Protein AF-A0AAU0P661-F1 (afdb_monomer)

Foldseek 3Di:
DCVVLVADLCNLCVQLVHPDSVVVVCVVVVPPVDDDDPSSLVSSCVSSVHDSVVVVPDDD

Organism: NCBI:txid2933791

Sequence (60 aa):
MRKQKNISQLNLAHSIGHKTVSTIAKIEAGHENKHYNIEQLYKIANALQVDIRDFFILSK

Secondary structure (DSSP, 8-state):
-GGGGT--HHHHHHHTT-S-HHHHHHHHTTTT--PPPHHHHHHHHHHHTS-GGGGT----

Structure (mmCIF, N/CA/C/O backbone):
data_AF-A0AAU0P661-F1
#
_entry.id   AF-A0AAU0P661-F1
#
loop_
_atom_site.group_PDB
_atom_site.id
_atom_site.type_symbol
_atom_site.label_atom_id
_atom_site.label_alt_id
_atom_site.label_comp_id
_atom_site.label_asym_id
_atom_site.label_entity_id
_atom_site.label_seq_id
_atom_site.pdbx_PDB_ins_code
_atom_site.Cartn_x
_atom_site.Cartn_y
_atom_site.Cartn_z
_atom_site.occupancy
_atom_site.B_iso_or_equiv
_atom_site.auth_seq_id
_atom_site.auth_comp_id
_atom_site.auth_asym_id
_atom_site.auth_atom_id
_atom_site.pdbx_PDB_model_num
ATOM 1 N N . MET A 1 1 ? -10.055 5.586 -3.609 1.00 76.69 1 MET A N 1
ATOM 2 C CA . MET A 1 1 ? -9.880 4.461 -2.665 1.00 76.69 1 MET A CA 1
ATOM 3 C C . MET A 1 1 ? -9.260 4.879 -1.328 1.00 76.69 1 MET A C 1
ATOM 5 O O . MET A 1 1 ? -10.010 4.984 -0.370 1.00 76.69 1 MET A O 1
ATOM 9 N N . ARG A 1 2 ? -7.957 5.211 -1.215 1.00 86.06 2 ARG A N 1
ATOM 10 C CA . ARG A 1 2 ? -7.325 5.535 0.094 1.00 86.06 2 ARG A CA 1
ATOM 11 C C . ARG A 1 2 ? -8.049 6.634 0.888 1.00 86.06 2 ARG A C 1
ATOM 13 O O . ARG A 1 2 ? -8.336 6.451 2.067 1.00 86.06 2 ARG A O 1
ATOM 20 N N . LYS A 1 3 ? -8.382 7.756 0.234 1.00 82.50 3 LYS A N 1
ATOM 21 C CA . LYS A 1 3 ? -9.103 8.877 0.869 1.00 82.50 3 LYS A CA 1
ATOM 22 C C . LYS A 1 3 ? -10.469 8.464 1.442 1.00 82.50 3 LYS A C 1
ATOM 24 O O . LYS A 1 3 ? -10.838 8.954 2.495 1.00 82.50 3 LYS A O 1
ATOM 29 N N . GLN A 1 4 ? -11.176 7.525 0.803 1.00 83.75 4 GLN A N 1
ATOM 30 C CA . GLN A 1 4 ? -12.474 7.020 1.288 1.00 83.75 4 GLN A CA 1
ATOM 31 C C . GLN A 1 4 ? -12.334 6.184 2.568 1.00 83.75 4 GLN A C 1
ATOM 33 O O . GLN A 1 4 ? -13.276 6.091 3.344 1.00 83.75 4 GLN A O 1
ATOM 38 N N . LYS A 1 5 ? -11.157 5.594 2.802 1.00 84.06 5 LYS A N 1
ATOM 39 C CA . LYS A 1 5 ? -10.840 4.808 4.001 1.00 84.06 5 LYS A CA 1
ATOM 40 C C . LYS A 1 5 ? -10.203 5.651 5.118 1.00 84.06 5 LYS A C 1
ATOM 42 O O . LYS A 1 5 ? -9.819 5.093 6.134 1.00 84.06 5 LYS A O 1
ATOM 47 N N . ASN A 1 6 ? -10.056 6.972 4.939 1.00 86.44 6 ASN A N 1
ATOM 48 C CA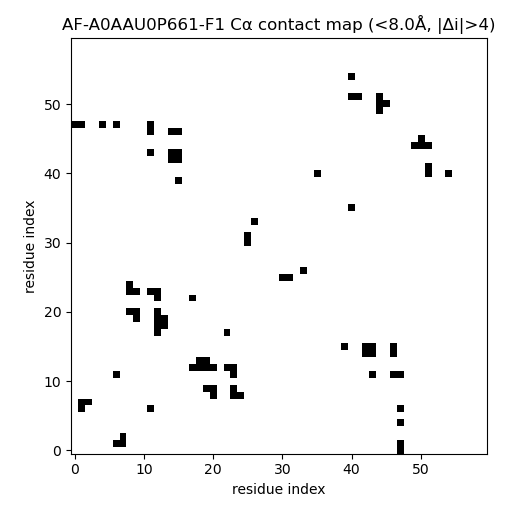 . ASN A 1 6 ? -9.380 7.878 5.885 1.00 86.44 6 ASN A CA 1
ATOM 49 C C . ASN A 1 6 ? -7.951 7.445 6.283 1.00 86.44 6 ASN A C 1
ATOM 51 O O . ASN A 1 6 ? -7.449 7.795 7.349 1.00 86.44 6 ASN A O 1
ATOM 55 N N . ILE A 1 7 ? -7.260 6.707 5.412 1.00 86.50 7 ILE A N 1
ATOM 56 C CA . ILE A 1 7 ? -5.881 6.261 5.646 1.00 86.50 7 ILE A CA 1
ATOM 57 C C . ILE A 1 7 ? -4.923 7.324 5.106 1.00 86.50 7 ILE A C 1
ATOM 59 O O . ILE A 1 7 ? -5.045 7.731 3.953 1.00 86.50 7 ILE A O 1
ATOM 63 N N . SER A 1 8 ? -3.955 7.791 5.898 1.00 88.19 8 SER A N 1
ATOM 64 C CA . SER A 1 8 ? -2.915 8.714 5.415 1.00 88.19 8 SER A CA 1
ATOM 65 C C . SER A 1 8 ? -1.911 7.994 4.501 1.00 88.19 8 SER A C 1
ATOM 67 O O . SER A 1 8 ? -1.755 6.776 4.570 1.00 88.19 8 SER A O 1
ATOM 69 N N . GLN A 1 9 ? -1.200 8.729 3.638 1.00 85.12 9 GLN A N 1
ATOM 70 C CA . GLN A 1 9 ? -0.155 8.126 2.794 1.00 85.12 9 GLN A CA 1
ATOM 71 C C . GLN A 1 9 ? 0.964 7.490 3.639 1.00 85.12 9 GLN A C 1
ATOM 73 O O . GLN A 1 9 ? 1.507 6.456 3.262 1.00 85.12 9 GLN A O 1
ATOM 78 N N . LEU A 1 10 ? 1.280 8.092 4.792 1.00 87.06 10 LEU A N 1
ATOM 79 C CA . LEU A 1 10 ? 2.278 7.591 5.736 1.00 87.06 10 LEU A CA 1
ATOM 80 C C . LEU A 1 10 ? 1.827 6.284 6.397 1.00 87.06 10 LEU A C 1
ATOM 82 O O . LEU A 1 10 ? 2.598 5.330 6.436 1.00 87.06 10 LEU A O 1
ATOM 86 N N . ASN A 1 11 ? 0.566 6.207 6.830 1.00 84.94 11 ASN A N 1
ATOM 87 C CA . ASN A 1 11 ? 0.009 4.974 7.385 1.00 84.94 11 ASN A CA 1
ATOM 88 C C . ASN A 1 11 ? 0.019 3.857 6.344 1.00 84.94 11 ASN A C 1
ATOM 90 O O . ASN A 1 11 ? 0.449 2.752 6.653 1.00 84.94 11 ASN A O 1
ATOM 94 N N . LEU A 1 12 ? -0.372 4.157 5.099 1.00 86.12 12 LEU A N 1
ATOM 95 C CA . LEU A 1 12 ? -0.326 3.168 4.027 1.00 86.12 12 LEU A CA 1
ATOM 96 C C . LEU A 1 12 ? 1.105 2.671 3.791 1.00 86.12 12 LEU A C 1
ATOM 98 O O . LEU A 1 12 ? 1.306 1.463 3.751 1.00 86.12 12 LEU A O 1
ATOM 102 N N . ALA A 1 13 ? 2.089 3.576 3.699 1.00 86.25 13 ALA A N 1
ATOM 103 C CA . ALA A 1 13 ? 3.500 3.222 3.524 1.00 86.25 13 ALA A CA 1
ATOM 104 C C . ALA A 1 13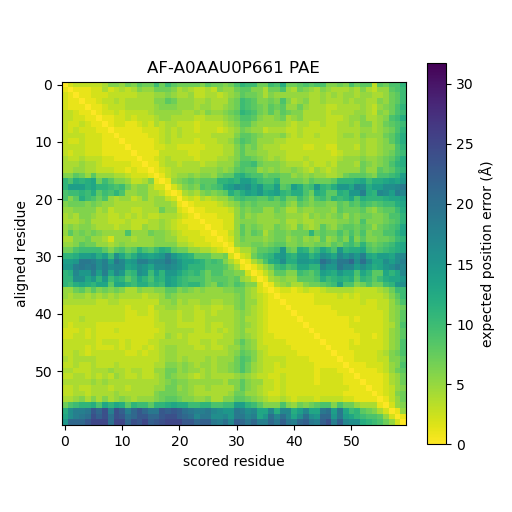 ? 4.004 2.292 4.641 1.00 86.25 13 ALA A C 1
ATOM 106 O O . ALA A 1 13 ? 4.587 1.248 4.347 1.00 86.25 13 ALA A O 1
ATOM 107 N N . HIS A 1 14 ? 3.711 2.623 5.902 1.00 84.38 14 HIS A N 1
ATOM 108 C CA . HIS A 1 14 ? 4.073 1.787 7.046 1.00 84.38 14 HIS A CA 1
ATOM 109 C C . HIS A 1 14 ? 3.407 0.406 6.991 1.00 84.38 14 HIS A C 1
ATOM 111 O O . HIS A 1 14 ? 4.085 -0.599 7.197 1.00 84.38 14 HIS A O 1
ATOM 117 N N . SER A 1 15 ? 2.116 0.332 6.651 1.00 83.12 15 SER A N 1
ATOM 118 C CA . SER A 1 15 ? 1.380 -0.937 6.553 1.00 83.12 15 SER A CA 1
ATOM 119 C C . SER A 1 15 ? 1.926 -1.880 5.479 1.00 83.12 15 SER A C 1
ATOM 121 O O . SER A 1 15 ? 1.818 -3.093 5.627 1.00 83.12 15 SER 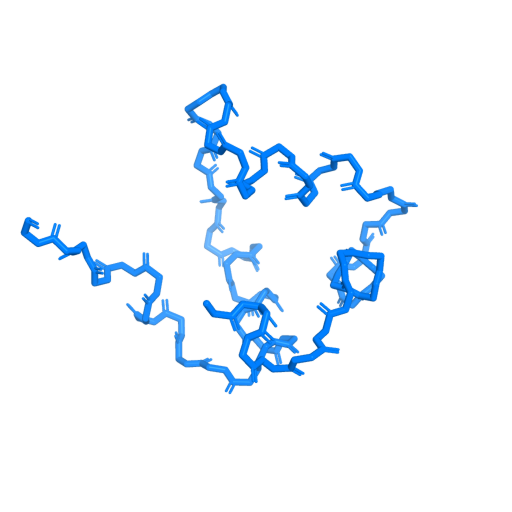A O 1
ATOM 123 N N . ILE A 1 16 ? 2.532 -1.348 4.414 1.00 83.19 16 ILE A N 1
ATOM 124 C CA . ILE A 1 16 ? 3.130 -2.157 3.342 1.00 83.19 16 ILE A CA 1
ATOM 125 C C . ILE A 1 16 ? 4.638 -2.405 3.531 1.00 83.19 16 ILE A C 1
ATOM 127 O O . ILE A 1 16 ? 5.283 -2.966 2.646 1.00 83.19 16 ILE A O 1
ATOM 131 N N . GLY A 1 17 ? 5.205 -2.012 4.679 1.00 75.81 17 GLY A N 1
ATOM 132 C CA . GLY A 1 17 ? 6.617 -2.221 5.020 1.00 75.81 17 GLY A CA 1
ATOM 133 C C . GLY A 1 17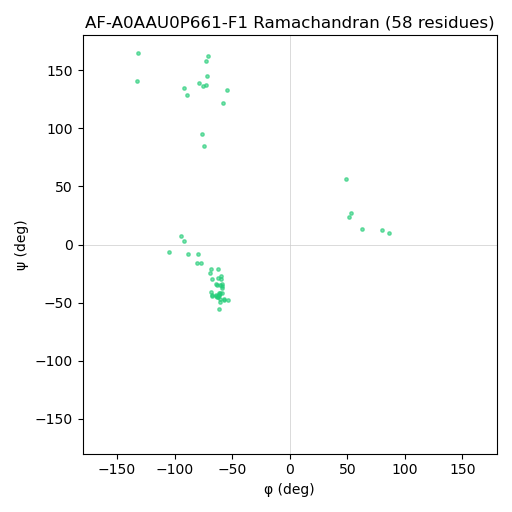 ? 7.584 -1.215 4.386 1.00 75.81 17 GLY A C 1
ATOM 134 O O . GLY A 1 17 ? 8.797 -1.417 4.417 1.00 75.81 17 GLY A O 1
ATOM 135 N N . HIS A 1 18 ? 7.072 -0.125 3.814 1.00 75.38 18 HIS A N 1
ATOM 136 C CA . HIS A 1 18 ? 7.883 0.939 3.236 1.00 75.38 18 HIS A CA 1
ATOM 137 C C . HIS A 1 18 ? 8.173 2.033 4.276 1.00 75.38 18 HIS A C 1
ATOM 139 O O . HIS A 1 18 ? 7.285 2.508 4.979 1.00 75.38 18 HIS A O 1
ATOM 145 N N . LYS A 1 19 ? 9.436 2.477 4.348 1.00 62.66 19 LYS A N 1
ATOM 146 C CA . LYS A 1 19 ? 9.879 3.528 5.286 1.00 62.66 19 LYS A CA 1
ATOM 147 C C . LYS A 1 19 ? 9.492 4.948 4.863 1.00 62.66 19 LYS A C 1
ATOM 149 O O . LYS A 1 19 ? 9.597 5.862 5.673 1.00 62.66 19 LYS A O 1
ATOM 154 N N . THR A 1 20 ? 9.102 5.169 3.606 1.00 69.69 20 THR A N 1
ATOM 155 C CA . THR A 1 20 ? 8.894 6.523 3.076 1.00 69.69 20 THR A CA 1
ATOM 156 C C . THR A 1 20 ? 7.580 6.676 2.321 1.00 69.69 20 THR A C 1
ATOM 158 O O . THR A 1 20 ? 7.157 5.830 1.536 1.00 69.69 20 THR A O 1
ATOM 161 N N . VAL A 1 21 ? 6.962 7.840 2.527 1.00 79.75 21 VAL A N 1
ATOM 162 C CA . VAL A 1 21 ? 5.708 8.266 1.887 1.00 79.75 21 VAL A CA 1
ATOM 163 C C . VAL A 1 21 ? 5.889 8.529 0.387 1.00 79.75 21 VAL A C 1
ATOM 165 O O . VAL A 1 21 ? 4.930 8.483 -0.377 1.00 79.75 21 VAL A O 1
ATOM 168 N N . SER A 1 22 ? 7.131 8.775 -0.050 1.00 75.94 22 SER A N 1
ATOM 169 C CA . SER A 1 22 ? 7.471 9.120 -1.436 1.00 75.94 22 SER A CA 1
ATOM 170 C C . SER A 1 22 ? 7.050 8.033 -2.427 1.00 75.94 22 SER A C 1
ATOM 172 O O . SER A 1 22 ? 6.538 8.356 -3.495 1.00 75.94 22 SER A O 1
ATOM 174 N N . THR A 1 23 ? 7.175 6.751 -2.054 1.00 73.38 23 THR A N 1
ATOM 175 C CA . THR A 1 23 ? 6.689 5.643 -2.886 1.00 73.38 23 THR A CA 1
ATOM 176 C C . THR A 1 23 ? 5.188 5.763 -3.108 1.00 73.38 23 THR A C 1
ATOM 178 O O . THR A 1 23 ? 4.787 5.756 -4.262 1.00 73.38 23 THR A O 1
ATOM 181 N N . ILE A 1 24 ? 4.396 5.969 -2.042 1.00 79.31 24 ILE A N 1
ATOM 182 C CA . ILE A 1 24 ? 2.928 6.117 -2.087 1.00 79.31 24 ILE A CA 1
ATOM 183 C C . ILE A 1 24 ? 2.497 7.360 -2.877 1.00 79.31 24 ILE A C 1
ATOM 185 O O . ILE A 1 24 ? 1.581 7.287 -3.693 1.00 79.31 24 ILE A O 1
ATOM 189 N N . ALA A 1 25 ? 3.171 8.493 -2.674 1.00 80.38 25 ALA A N 1
ATOM 190 C CA . ALA A 1 25 ? 2.876 9.732 -3.389 1.00 80.38 25 ALA A CA 1
ATOM 191 C C . ALA A 1 25 ? 3.076 9.583 -4.906 1.00 80.38 25 ALA A C 1
ATOM 193 O O . ALA A 1 25 ? 2.232 10.033 -5.676 1.00 80.38 25 ALA A O 1
ATOM 194 N N . LYS A 1 26 ? 4.143 8.895 -5.338 1.00 76.06 26 LYS A N 1
ATOM 195 C CA . LYS A 1 26 ? 4.386 8.604 -6.760 1.00 76.06 26 LYS A CA 1
ATOM 196 C C . LYS A 1 26 ? 3.293 7.721 -7.376 1.00 76.06 26 LYS A C 1
ATOM 198 O O . LYS A 1 26 ? 2.929 7.953 -8.523 1.00 76.06 26 LYS A O 1
ATOM 203 N N . ILE A 1 27 ? 2.730 6.776 -6.608 1.00 74.12 27 ILE A N 1
ATOM 204 C CA . ILE A 1 27 ? 1.592 5.922 -7.031 1.00 74.12 27 ILE A CA 1
ATOM 205 C C . ILE A 1 27 ? 0.378 6.764 -7.332 1.00 74.12 27 ILE A C 1
ATOM 207 O O . ILE A 1 27 ? -0.208 6.661 -8.402 1.00 74.12 27 ILE A O 1
ATOM 211 N N . GLU A 1 28 ? -0.016 7.572 -6.348 1.00 74.88 28 GLU A N 1
ATOM 212 C CA . GLU A 1 28 ? -1.250 8.339 -6.432 1.00 74.88 28 GLU A CA 1
ATOM 213 C C . GLU A 1 28 ? -1.153 9.408 -7.511 1.00 74.88 28 GLU A C 1
ATOM 215 O O . GLU A 1 28 ? -2.160 9.750 -8.121 1.00 74.88 28 GLU A O 1
ATOM 220 N N . ALA A 1 29 ? 0.056 9.913 -7.756 1.00 76.50 29 ALA A N 1
ATOM 221 C CA . ALA A 1 29 ? 0.314 10.878 -8.805 1.00 76.50 29 ALA A CA 1
ATOM 222 C C . ALA A 1 29 ? 0.433 10.234 -10.203 1.00 76.50 29 ALA A C 1
ATOM 224 O O . ALA A 1 29 ? 0.513 10.962 -11.186 1.00 76.50 29 ALA A O 1
ATOM 225 N N . GLY A 1 30 ? 0.465 8.897 -10.320 1.00 65.88 30 GLY A N 1
ATOM 226 C CA . GLY A 1 30 ? 0.606 8.195 -11.604 1.00 65.88 30 GLY A CA 1
ATOM 227 C C . GLY A 1 30 ? 1.925 8.477 -12.335 1.00 65.88 30 GLY A C 1
ATOM 228 O O . GLY A 1 30 ? 2.060 8.175 -13.519 1.00 65.88 30 GLY A O 1
ATOM 229 N N . HIS A 1 31 ? 2.907 9.072 -11.653 1.00 51.69 31 HIS A N 1
ATOM 230 C CA . HIS A 1 31 ? 4.177 9.446 -12.263 1.00 51.69 31 HIS A CA 1
ATOM 231 C C . HIS A 1 31 ? 5.099 8.220 -12.390 1.00 51.69 31 HIS A C 1
ATOM 233 O O . HIS A 1 31 ? 5.231 7.428 -11.460 1.00 51.69 31 HIS A O 1
ATOM 239 N N . GLU A 1 32 ? 5.785 8.124 -13.535 1.00 51.03 32 GLU A N 1
ATOM 240 C CA . GLU A 1 32 ? 6.809 7.123 -13.910 1.00 51.03 32 GLU A CA 1
ATOM 241 C C . GLU A 1 32 ? 6.330 5.789 -14.534 1.00 51.03 32 GLU A C 1
ATOM 243 O O . GLU A 1 32 ? 7.171 4.910 -14.696 1.00 51.03 32 GLU A O 1
ATOM 248 N N . ASN A 1 33 ? 5.054 5.585 -14.919 1.00 53.69 33 ASN A N 1
ATOM 249 C CA . ASN A 1 33 ? 4.588 4.276 -15.454 1.00 53.69 33 ASN A CA 1
ATOM 250 C C . ASN A 1 33 ? 4.967 3.086 -14.540 1.00 53.69 33 ASN A C 1
ATOM 252 O O . ASN A 1 33 ? 5.103 1.939 -14.971 1.00 53.69 33 ASN A O 1
ATOM 256 N N . LYS A 1 34 ? 5.183 3.361 -13.248 1.00 57.97 34 LYS A N 1
ATOM 257 C CA . LYS A 1 34 ? 5.567 2.348 -12.275 1.00 57.97 34 LYS A CA 1
ATOM 258 C C . LYS A 1 34 ? 4.342 1.530 -11.920 1.00 57.97 34 LYS A C 1
ATOM 260 O O . LYS A 1 34 ? 3.559 1.893 -11.046 1.00 57.97 34 LYS A O 1
ATOM 265 N N . HIS A 1 35 ? 4.200 0.413 -12.617 1.00 64.62 35 HIS A N 1
ATOM 266 C CA . HIS A 1 35 ? 3.264 -0.629 -12.252 1.00 64.62 35 HIS A CA 1
ATOM 267 C C . HIS A 1 35 ? 3.776 -1.369 -11.019 1.00 64.62 35 HIS A C 1
ATOM 269 O O . HIS A 1 35 ? 4.961 -1.683 -10.893 1.00 64.62 35 HIS A O 1
ATOM 275 N N . TYR A 1 36 ? 2.861 -1.633 -10.098 1.00 67.75 36 TYR A N 1
ATOM 276 C CA . TYR A 1 36 ? 3.126 -2.469 -8.943 1.00 67.75 36 TYR A CA 1
ATOM 277 C C . TYR A 1 36 ? 3.240 -3.929 -9.361 1.00 67.75 36 TYR A C 1
ATOM 279 O O . TYR A 1 36 ? 2.505 -4.390 -10.236 1.00 67.75 36 TYR A O 1
ATOM 287 N N . ASN A 1 37 ? 4.121 -4.672 -8.691 1.00 82.56 37 ASN A N 1
ATOM 288 C CA . ASN A 1 37 ? 4.029 -6.124 -8.740 1.00 82.56 37 ASN A CA 1
ATOM 289 C C . ASN A 1 37 ? 2.799 -6.597 -7.934 1.00 82.56 37 ASN A C 1
ATOM 291 O O . ASN A 1 37 ? 2.242 -5.866 -7.108 1.00 82.56 37 ASN A O 1
ATOM 295 N N . ILE A 1 38 ? 2.367 -7.835 -8.172 1.00 86.38 38 ILE A N 1
ATOM 296 C CA . ILE A 1 38 ? 1.174 -8.405 -7.526 1.00 86.38 38 ILE A CA 1
ATOM 297 C C . ILE A 1 38 ? 1.302 -8.418 -5.996 1.00 86.38 38 ILE A C 1
ATOM 299 O O . ILE A 1 38 ? 0.321 -8.170 -5.301 1.00 86.38 38 ILE A O 1
ATOM 303 N N . GLU A 1 39 ? 2.500 -8.650 -5.457 1.00 87.75 39 GLU A N 1
ATOM 304 C CA . GLU A 1 39 ? 2.735 -8.678 -4.009 1.00 87.75 39 GLU A CA 1
ATOM 305 C C . GLU A 1 39 ? 2.428 -7.326 -3.353 1.00 87.75 39 GLU A C 1
ATOM 307 O O . GLU A 1 39 ? 1.766 -7.253 -2.318 1.00 87.75 39 GLU A O 1
ATOM 312 N N . GLN A 1 40 ? 2.886 -6.235 -3.958 1.00 84.25 40 GLN A N 1
ATOM 313 C CA . GLN A 1 40 ? 2.627 -4.899 -3.447 1.00 84.25 40 GLN A CA 1
ATOM 314 C C . GLN A 1 40 ? 1.148 -4.528 -3.584 1.00 84.25 40 GLN A C 1
ATOM 316 O O . GLN A 1 40 ? 0.582 -3.979 -2.641 1.00 84.25 40 GLN A O 1
ATOM 321 N N . LEU A 1 41 ? 0.502 -4.875 -4.705 1.00 86.12 41 LEU A N 1
ATOM 322 C CA . LEU A 1 41 ? -0.947 -4.701 -4.859 1.00 86.12 41 LEU A CA 1
ATOM 323 C C . LEU A 1 41 ? -1.712 -5.471 -3.782 1.00 86.12 41 LEU A C 1
ATOM 325 O O . LEU A 1 41 ? -2.630 -4.926 -3.182 1.00 86.12 41 LEU A O 1
ATOM 329 N N . TYR A 1 42 ? -1.291 -6.694 -3.467 1.00 89.25 42 TYR A N 1
ATOM 330 C CA . TYR A 1 42 ? -1.883 -7.495 -2.402 1.00 89.25 42 TYR A CA 1
ATOM 331 C C . TYR A 1 42 ? -1.712 -6.847 -1.020 1.00 89.25 42 TYR A C 1
ATOM 333 O O . TYR A 1 42 ? -2.679 -6.726 -0.267 1.00 89.25 42 TYR A O 1
ATOM 341 N N . LYS A 1 43 ? -0.513 -6.347 -0.695 1.00 88.38 43 LYS A N 1
ATOM 342 C CA . LYS A 1 43 ? -0.266 -5.622 0.565 1.00 88.38 43 LYS A CA 1
ATOM 343 C C . LYS A 1 43 ? -1.124 -4.360 0.673 1.00 88.38 43 LYS A C 1
ATOM 345 O O . LYS A 1 43 ? -1.679 -4.093 1.737 1.00 88.38 43 LYS A O 1
ATOM 350 N N . ILE A 1 44 ? -1.264 -3.605 -0.419 1.00 86.44 44 ILE A N 1
ATOM 351 C CA . ILE A 1 44 ? -2.109 -2.405 -0.474 1.00 86.44 44 ILE A CA 1
ATOM 352 C C . ILE A 1 44 ? -3.593 -2.783 -0.340 1.00 86.44 44 ILE A C 1
ATOM 354 O O . ILE A 1 44 ? -4.301 -2.135 0.426 1.00 86.44 44 ILE A O 1
ATOM 358 N N . ALA A 1 45 ? -4.059 -3.838 -1.018 1.00 89.50 45 ALA A N 1
ATOM 359 C CA . ALA A 1 45 ? -5.434 -4.338 -0.912 1.00 89.50 45 ALA A CA 1
ATOM 360 C C . ALA A 1 45 ? -5.774 -4.694 0.538 1.00 89.50 45 ALA A C 1
ATOM 362 O O . ALA A 1 45 ? -6.778 -4.232 1.078 1.00 89.50 45 ALA A O 1
ATOM 363 N N . ASN A 1 46 ? -4.878 -5.436 1.194 1.00 90.56 46 ASN A N 1
ATOM 364 C CA . ASN A 1 46 ? -5.036 -5.827 2.587 1.00 90.56 46 ASN A CA 1
ATOM 365 C C . ASN A 1 46 ? -5.029 -4.611 3.532 1.00 90.56 46 ASN A C 1
ATOM 367 O O . ASN A 1 46 ? -5.894 -4.493 4.396 1.00 90.56 46 ASN A O 1
ATOM 371 N N . ALA A 1 47 ? -4.108 -3.661 3.331 1.00 88.75 47 ALA A N 1
ATOM 372 C CA . ALA A 1 47 ? -4.036 -2.436 4.132 1.00 88.75 47 ALA A CA 1
ATOM 373 C C . ALA A 1 47 ? -5.276 -1.539 3.970 1.00 88.75 47 ALA A C 1
ATOM 375 O O . ALA A 1 47 ? -5.696 -0.878 4.918 1.00 88.75 47 ALA A O 1
ATOM 376 N N . LEU A 1 48 ? -5.872 -1.513 2.776 1.00 87.06 48 LEU A N 1
ATOM 377 C CA . LEU A 1 48 ? -7.086 -0.750 2.483 1.00 87.06 48 LEU A CA 1
ATOM 378 C C . LEU A 1 48 ? -8.379 -1.531 2.778 1.00 87.06 48 LEU A C 1
ATOM 380 O O . LEU A 1 48 ? -9.463 -0.937 2.728 1.00 87.06 48 LEU A O 1
ATOM 384 N N . GLN A 1 49 ? -8.278 -2.825 3.100 1.00 89.50 49 GLN A N 1
ATOM 385 C CA . GLN A 1 49 ? -9.404 -3.752 3.246 1.00 89.50 49 GLN A CA 1
ATOM 38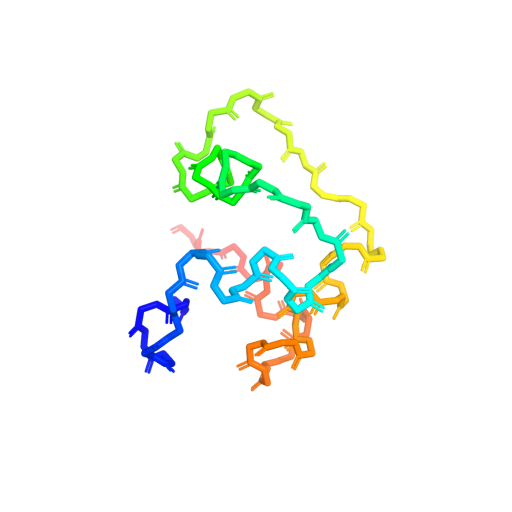6 C C . GLN A 1 49 ? -10.359 -3.663 2.046 1.00 89.50 49 GLN A C 1
ATOM 388 O O . GLN A 1 49 ? -11.537 -3.311 2.184 1.00 89.50 49 GLN A O 1
ATOM 393 N N . VAL A 1 50 ? -9.805 -3.880 0.856 1.00 89.56 50 VAL A N 1
ATOM 394 C CA . VAL A 1 50 ? -10.517 -3.919 -0.430 1.00 89.56 50 VAL A CA 1
ATOM 395 C C . VAL A 1 50 ? -10.102 -5.163 -1.202 1.00 89.56 50 VAL A C 1
ATOM 397 O O . VAL A 1 50 ? -9.092 -5.790 -0.874 1.00 89.56 50 VAL A O 1
ATOM 400 N N . ASP A 1 51 ? -10.868 -5.523 -2.226 1.00 90.75 51 ASP A N 1
ATOM 401 C CA . ASP A 1 51 ? -10.483 -6.630 -3.086 1.00 90.75 51 ASP A CA 1
ATOM 402 C C . ASP A 1 51 ? -9.349 -6.181 -4.013 1.00 90.75 51 ASP A C 1
ATOM 404 O O . ASP A 1 51 ? -9.386 -5.090 -4.580 1.00 90.75 51 ASP A O 1
ATOM 408 N N . ILE A 1 52 ? -8.325 -7.016 -4.195 1.00 88.06 52 ILE A N 1
ATOM 409 C CA . ILE A 1 52 ? -7.215 -6.692 -5.101 1.00 88.06 52 ILE A CA 1
ATOM 410 C C . ILE A 1 52 ? -7.705 -6.473 -6.544 1.00 88.06 52 ILE A C 1
ATOM 412 O O . ILE A 1 52 ? -7.101 -5.698 -7.284 1.00 88.06 52 ILE A O 1
ATOM 416 N N . ARG A 1 53 ? -8.825 -7.104 -6.931 1.00 89.62 53 ARG A N 1
ATOM 417 C CA . ARG A 1 53 ? -9.495 -6.911 -8.225 1.00 89.62 53 ARG A CA 1
ATOM 418 C C . ARG A 1 53 ? -9.923 -5.465 -8.436 1.00 89.62 53 ARG A C 1
ATOM 420 O O . ARG A 1 53 ? -9.883 -5.008 -9.574 1.00 89.62 53 ARG A O 1
ATOM 427 N N . ASP A 1 54 ? -10.231 -4.729 -7.368 1.00 86.50 54 ASP A N 1
ATOM 428 C CA . ASP A 1 54 ? -10.662 -3.332 -7.448 1.00 86.50 54 ASP A CA 1
ATOM 429 C C . ASP A 1 54 ? -9.582 -2.414 -8.048 1.00 86.50 54 ASP A C 1
ATOM 431 O O . ASP A 1 54 ? -9.903 -1.356 -8.585 1.00 86.50 54 ASP A O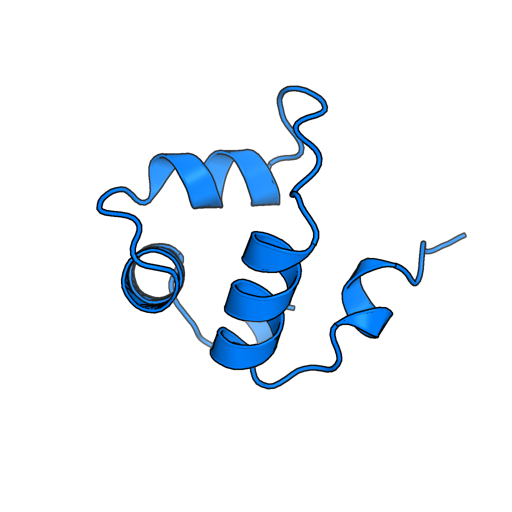 1
ATOM 435 N N . PHE A 1 55 ? -8.305 -2.818 -8.018 1.00 82.50 55 PHE A N 1
ATOM 436 C CA . PHE A 1 55 ? -7.212 -2.083 -8.666 1.00 82.50 55 PHE A CA 1
ATOM 437 C C . PHE A 1 55 ? -7.100 -2.327 -10.175 1.00 82.50 55 PHE A C 1
ATOM 439 O O . PHE A 1 55 ? -6.425 -1.564 -10.863 1.00 82.50 55 PHE A O 1
ATOM 446 N N . PHE A 1 56 ? -7.735 -3.380 -10.690 1.00 82.12 56 PHE A N 1
ATOM 447 C CA . PHE A 1 56 ? -7.685 -3.771 -12.103 1.00 82.12 56 PHE A CA 1
ATOM 448 C C . PHE A 1 56 ? -8.964 -3.432 -12.863 1.00 82.12 56 PHE A C 1
ATOM 450 O O . PHE A 1 56 ? -9.014 -3.587 -14.084 1.00 82.12 56 PHE A O 1
ATOM 457 N N . ILE A 1 57 ? -9.995 -2.959 -12.163 1.00 75.38 57 ILE A N 1
ATOM 458 C CA . ILE A 1 57 ? -11.190 -2.413 -12.793 1.00 75.38 57 ILE A CA 1
ATOM 459 C C . ILE A 1 57 ? -10.800 -1.040 -13.343 1.00 75.38 57 ILE A C 1
ATOM 461 O O . ILE A 1 57 ? -10.936 -0.010 -12.685 1.00 75.38 57 ILE A O 1
ATOM 465 N N . LEU A 1 58 ? -10.238 -1.044 -14.554 1.00 58.00 58 LEU A N 1
ATOM 466 C CA . LEU A 1 58 ? -10.066 0.163 -15.345 1.00 58.00 58 LEU A CA 1
ATOM 467 C C . LEU A 1 58 ? -11.450 0.790 -15.548 1.00 58.00 58 LEU A C 1
ATOM 469 O O . LEU A 1 58 ? -12.350 0.164 -16.114 1.00 58.00 58 LEU A O 1
ATOM 473 N N . SER A 1 59 ? -11.604 2.038 -15.114 1.00 50.41 59 SER A N 1
ATOM 474 C CA . SER A 1 59 ? -12.626 2.911 -15.678 1.00 50.41 59 SER A CA 1
ATOM 475 C C . SER A 1 59 ? -12.439 2.970 -17.197 1.00 50.41 59 SER A C 1
ATOM 477 O O . SER A 1 59 ? -11.314 3.130 -17.675 1.00 50.41 59 SER A O 1
ATOM 479 N N . LYS A 1 60 ? -13.552 2.814 -17.922 1.00 35.41 60 LYS A N 1
ATOM 480 C CA . LYS A 1 60 ? -13.714 3.301 -19.298 1.00 35.41 60 LYS A CA 1
ATOM 481 C C . LYS A 1 60 ? -13.260 4.752 -19.434 1.00 35.41 60 LYS A C 1
ATOM 483 O O . LYS A 1 60 ? -13.447 5.508 -18.453 1.00 35.41 60 LYS A O 1
#

Nearest PDB structures (foldseek):
  3u3w-assembly1_B  TM=8.065E-01  e=6.466E-02  Bacillus thuringiensis Bt407
  2awi-assembly1_F  TM=8.511E-01  e=1.363E-01  Enterococcus faecalis
  3qwg-assembly1_A  TM=8.182E-01  e=2.532E+00  Mycobacterium tuberculosis
  8jfr-assembly2_C  TM=5.807E-01  e=1.201E+00  Staphylococcus delphini
  6vw7-assembly1_A  TM=4.522E-01  e=8.781E+00  Cupriavidus necator

Solvent-accessible surface area (backbone atoms only — not comparable to full-atom values): 3775 Å² total; per-residue (Å²): 112,59,75,82,68,74,52,51,58,56,57,51,20,52,70,60,74,40,95,49,42,64,65,47,53,37,57,78,67,62,56,81,83,72,74,73,54,70,68,57,46,46,39,49,17,62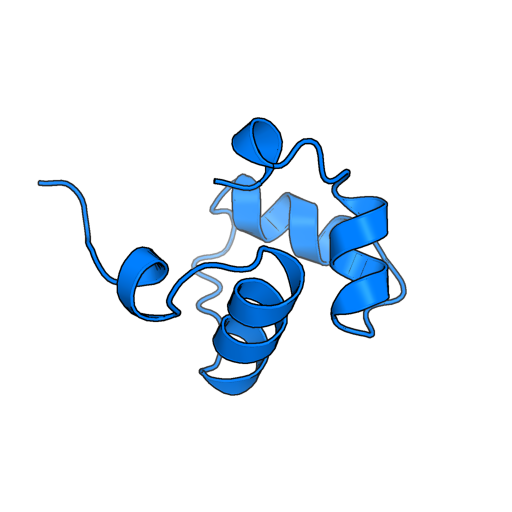,71,66,72,50,63,59,64,66,79,68,63,71,80,130

pLDDT: mean 78.43, std 12.16, range [35.41, 90.75]

Radius of gyration: 11.06 Å; Cα contacts (8 Å, |Δi|>4): 45; chains: 1; bounding box: 24×20×27 Å

Mean predicted aligned error: 5.99 Å

InterPro domains:
  IPR001387 Cro/C1-type, helix-turn-helix domain [PF01381] (1-55)
  IPR001387 Cro/C1-type, helix-turn-helix domain [PS50943] (1-55)
  IPR001387 Cro/C1-type, helix-turn-helix domain [SM00530] (1-55)
  IPR001387 Cro/C1-type, helix-turn-helix domain [cd00093] (1-55)
  IPR010982 Lambda repressor-like, DNA-binding domain superfamily [G3DSA:1.10.260.40] (1-58)
  IPR010982 Lambda repressor-like, DNA-binding domain superfamily [SSF47413] (1-57)

=== Feature glossary ===
Each block in this record encodes a different view of the same protein. In brief:

Predicted aligned error. PAE(i, j) answers: if I align the predicted and true structures on residue i, how far off (in Å) do I expect residue j to be? A block-diagonal PAE matrix with low values on the blocks and high values off-diagonal is the signature of a multi-domain protein with confidently predicted domains but uncertain inter-domain orientation.

Contact-map, Ramachandran, and PAE plots. Plot images: a contact map (which residues are close in 3D, as an N×N binary image), a Ramachandran scatter 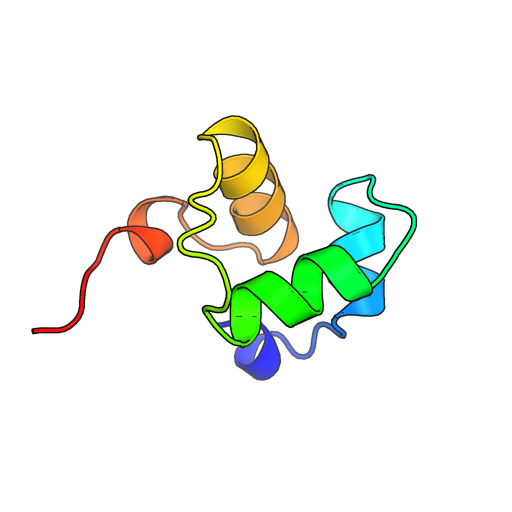(backbone torsion angles, revealing secondary-structure composition at a glance), and — for AlphaFold structures — a PAE heatmap (pairwise prediction confidence).

Backbone torsions (φ/ψ). φ (phi) and ψ (psi) are the two rotatable backbone dihedrals per residue: φ is the C(i-1)–N–Cα–C torsion, ψ is the N–Cα–C–N(i+1) torsion, both in degrees on (−180°, 180°]. α-helical residues cluster near (−60°, −45°); β-strand residues near (−120°, +130°). A Ramachandran plot is simply a scatter of (φ, ψ) for every residue.

Foldseek 3Di. A 3Di character summarizes, for each residue, the relative orientati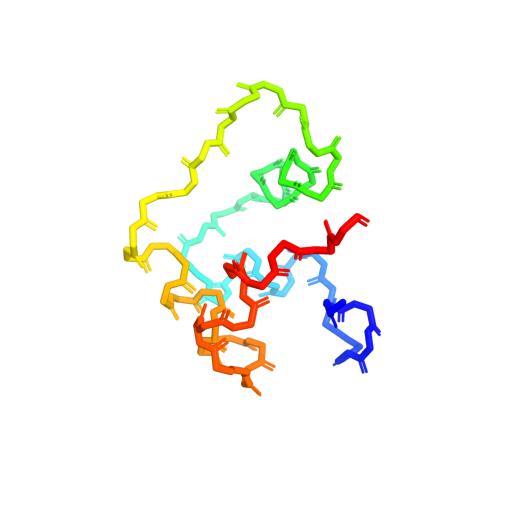on of the Cα frame of its nearest spatial neighbor. Because it encodes fold topology rather than chemistry, 3Di alignments detect remote structural similarity that sequence alignment misses.

Radius of gyration, Cα contacts, bounding box. Three whole-structure scalars: the radius of gyration (RMS distance of Cα from centroid, in Å), the count of Cα–Cα contacts (pairs closer than 8 Å and separated by more than four residues in sequence — i.e. tertiary, not local, contacts), and the bounding-box dimensions. Together they distinguish compact globular folds from extended fibres or disordered chains.

Sequence. Sequence gives the chain of amino acids in standard one-letter code (A=alanine, C=cysteine, …, Y=tyrosine), read N→C. It is the only feature that is directly encoded by the gene; all structural features are derived from the folded form of this sequence.

mmCIF coordinates. Atomic coordinates in PDBx/mmCIF format — the same representation the Protein Data Bank distributes. Each line of the _atom_site loop places one backbone atom in Cartesian space (units: ångströms, origin: arbitrary).

Secondary structure (3-state, P-SEA). Three-state secondary structure (P-SEA) collapses the eight DSSP classes into helix (a), strand (b), and coil (c). P-SEA assigns these from Cα geometry alone — distances and angles — without requiring backbone oxygens, so it works on any Cα trace.

InterPro / GO / CATH / organism. Functional annotations link the protein to curated databases. InterPro entries identify conserved domains and families by matching the sequence against member-database signatures (Pfam, PROSITE, CDD, …). Gene Ontology (GO) terms describe molecular function, biological process, and cellular component in a controlled vocabulary. CATH places the structure in a hierarchical fold classification (Class/Architecture/Topology/Homologous-superfamily). The organism is the source species.

B-factor. B-factor (Debye–Waller factor) reflects atomic displacement in the crystal lattice. It is an experimental observable (units Å²), not a prediction; low values mean the atom is pinned down, high values mean it moves or is heterogeneous across the crystal.

Rendered structure images. Structure images are PyMOL renders from six orthogonal camera directions. Cartoon representation draws helices as coils and strands as arrows; sticks shows the backbone as bonds; surface shows the solvent-excluded envelope. Rainbow coloring maps sequence position to hue (blue→red, N→C); chain coloring assigns a distinct color per polypeptide.

Solvent-accessible surface area. Solvent-accessible surface area (SASA) is the area in Å² traced out by the centre of a 1.4 Å probe sphere (a water molecule) rolled over the protein's van der Waals surface (Shrake–Rupley / Lee–Richards construction). Buried residues have near-zero SASA; fully exposed residues can exceed 200 Å². The total SASA scales roughly with the number of surface residues.

Secondary structure (8-state, DSSP). The SS8 string is DSSP's per-residue secondary-structure call. α-helix (H) means an i→i+4 H-bond ladder; β-strand (E) means the residue participates in a β-sheet; 3₁₀ (G) and π (I) are tighter and wider helices; T/S are turns/bends; '-' is loop.

pLDDT. For AlphaFold models, the B-factor field carries pLDDT — the model's own estimate of local accuracy on a 0–100 scale. Regions with pLDDT<50 should be treated as essentially unmodeled; they often correspond to intrinsically disordered segments.

Nearest PDB structures. Nearest PDB neighbors are the top structural matches found by Foldseek when searching this structure against the entire Protein Data Bank. Each hit reports a TM-score (0 to 1; >0.5 almost always implies the same fold) and an E-value. These are *structural* homologs — they may share no detectable sequence similarity.